Protein AF-A0A6J4JKU2-F1 (afdb_monomer)

Sequence (63 aa):
MRTERLVRRAYRLRSWVLCRLGRHLWARRRNPEVGGRGALYEDCRRCGTVRMGWGDRGPGPLG

Mean predicted aligned error: 9.24 Å

Structure (mmCIF, N/CA/C/O backbone):
data_AF-A0A6J4JKU2-F1
#
_entry.id   A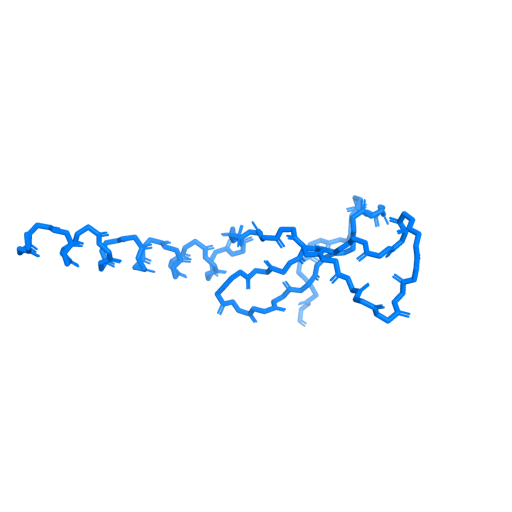F-A0A6J4JKU2-F1
#
loop_
_atom_site.group_PDB
_atom_site.id
_atom_site.type_symbol
_atom_site.label_atom_id
_atom_site.label_alt_id
_atom_site.label_comp_id
_atom_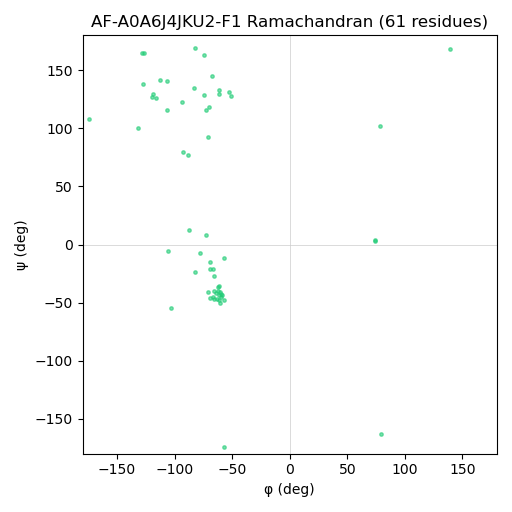site.label_asym_id
_atom_site.label_entity_id
_atom_site.label_seq_id
_atom_site.pdbx_PDB_ins_code
_atom_site.Cartn_x
_atom_site.Cartn_y
_atom_site.Cartn_z
_atom_site.occupancy
_atom_site.B_iso_or_equiv
_atom_site.auth_seq_id
_atom_site.auth_comp_id
_atom_site.auth_asym_id
_atom_site.auth_atom_id
_atom_site.pdbx_PDB_model_num
ATOM 1 N N . MET A 1 1 ? 4.874 10.343 24.250 1.00 63.34 1 MET A N 1
ATOM 2 C CA . MET A 1 1 ? 5.288 8.926 24.411 1.00 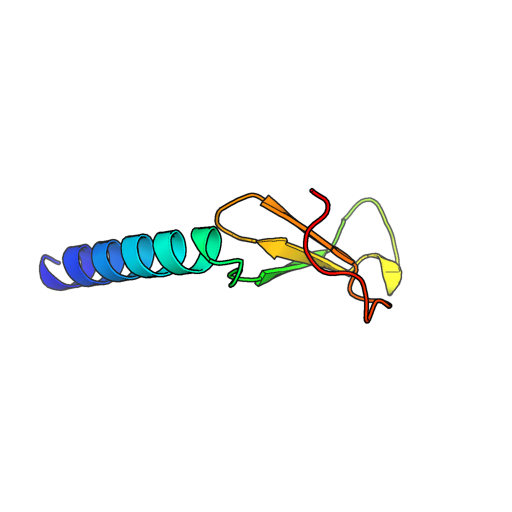63.34 1 MET A CA 1
ATOM 3 C C . MET A 1 1 ? 4.146 7.893 24.468 1.00 63.34 1 MET A C 1
ATOM 5 O O . MET A 1 1 ? 4.114 7.031 23.596 1.00 63.34 1 MET A O 1
ATOM 9 N N . ARG A 1 2 ? 3.210 7.896 25.443 1.00 72.38 2 ARG A N 1
ATOM 10 C CA . ARG A 1 2 ? 2.149 6.848 25.538 1.00 72.38 2 ARG A CA 1
ATOM 11 C C . ARG A 1 2 ? 1.089 6.963 24.425 1.00 72.38 2 ARG A C 1
ATOM 13 O O . ARG A 1 2 ? 0.737 5.962 23.804 1.00 72.38 2 ARG A O 1
ATOM 20 N N . THR A 1 3 ? 0.672 8.187 24.106 1.00 83.62 3 THR A N 1
ATOM 21 C CA . THR A 1 3 ? -0.318 8.502 23.059 1.00 83.62 3 THR A CA 1
ATOM 22 C C . THR A 1 3 ? 0.162 8.115 21.659 1.00 83.62 3 THR A C 1
ATOM 24 O O . THR A 1 3 ? -0.569 7.488 20.901 1.00 83.62 3 THR A O 1
ATOM 27 N N . GLU A 1 4 ? 1.429 8.376 21.332 1.00 87.44 4 GLU A N 1
ATOM 28 C CA . GLU A 1 4 ? 2.014 8.029 20.027 1.00 87.44 4 GLU A CA 1
ATOM 29 C C . GLU A 1 4 ? 2.019 6.518 19.765 1.00 87.44 4 GLU A C 1
ATOM 31 O O . GLU A 1 4 ? 1.788 6.072 18.640 1.00 87.44 4 GLU A O 1
ATOM 36 N N . ARG A 1 5 ? 2.243 5.706 20.808 1.00 87.75 5 ARG A N 1
ATOM 37 C CA . ARG A 1 5 ? 2.177 4.241 20.699 1.00 87.75 5 ARG A CA 1
ATOM 38 C C . ARG A 1 5 ? 0.755 3.766 20.397 1.00 87.75 5 ARG A C 1
ATOM 40 O O . ARG A 1 5 ? 0.588 2.859 19.580 1.00 87.75 5 ARG A O 1
ATOM 47 N N . LEU A 1 6 ? -0.254 4.381 21.016 1.00 91.75 6 LEU A N 1
ATOM 48 C CA . LEU A 1 6 ? -1.664 4.067 20.764 1.00 91.75 6 LEU A CA 1
ATOM 49 C C . LEU A 1 6 ? -2.078 4.461 19.344 1.00 91.75 6 LEU A C 1
ATOM 51 O O . LEU A 1 6 ? -2.652 3.637 18.636 1.00 91.75 6 LEU A O 1
ATOM 55 N N . VAL A 1 7 ? -1.690 5.653 18.884 1.00 91.56 7 VAL A N 1
ATOM 56 C CA . VAL A 1 7 ? -1.944 6.114 17.508 1.00 91.56 7 VAL A CA 1
ATOM 57 C C . VAL A 1 7 ? -1.300 5.173 16.487 1.00 91.56 7 VAL A C 1
ATOM 59 O O . VAL A 1 7 ? -1.955 4.744 15.538 1.00 91.56 7 VAL A O 1
ATOM 62 N N . ARG A 1 8 ? -0.044 4.756 16.705 1.00 89.38 8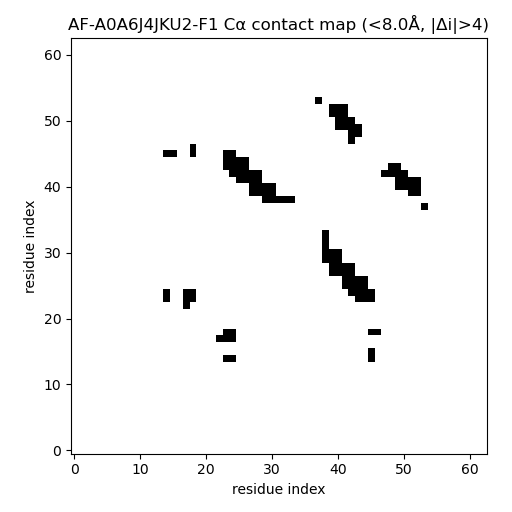 ARG A N 1
ATOM 63 C CA . ARG A 1 8 ? 0.635 3.783 15.829 1.00 89.38 8 ARG A CA 1
ATOM 64 C C . ARG A 1 8 ? -0.067 2.423 15.810 1.00 89.38 8 ARG A C 1
ATOM 66 O O . ARG A 1 8 ? -0.161 1.809 14.748 1.00 89.38 8 ARG A O 1
ATOM 73 N N . ARG A 1 9 ? -0.563 1.939 16.955 1.00 90.38 9 ARG A N 1
ATOM 74 C CA . ARG A 1 9 ? -1.338 0.686 17.031 1.00 90.38 9 ARG A CA 1
ATOM 75 C C . ARG A 1 9 ? -2.669 0.798 16.291 1.00 90.38 9 ARG A C 1
ATOM 77 O O . ARG A 1 9 ? -2.964 -0.076 15.480 1.00 90.38 9 ARG A O 1
ATOM 84 N N . ALA A 1 10 ? -3.417 1.878 16.505 1.00 91.44 10 ALA A N 1
ATOM 85 C CA . ALA A 1 10 ? -4.670 2.142 15.801 1.00 91.44 10 ALA A CA 1
ATOM 86 C C . ALA A 1 10 ? -4.452 2.222 14.281 1.00 91.44 10 ALA A C 1
ATOM 88 O O . ALA A 1 10 ? -5.178 1.594 13.512 1.00 91.44 10 ALA A O 1
ATOM 89 N N . TYR A 1 11 ? -3.388 2.906 13.846 1.00 90.00 11 TYR A N 1
ATOM 90 C CA . TYR A 1 11 ? -3.011 2.979 12.436 1.00 90.00 11 TYR A CA 1
ATOM 91 C C . TYR A 1 11 ? -2.687 1.602 11.842 1.00 90.00 11 TYR A C 1
ATOM 93 O O . TYR A 1 11 ? -3.145 1.282 10.742 1.00 90.00 11 TYR A O 1
ATOM 101 N N . ARG A 1 12 ? -1.938 0.757 12.567 1.00 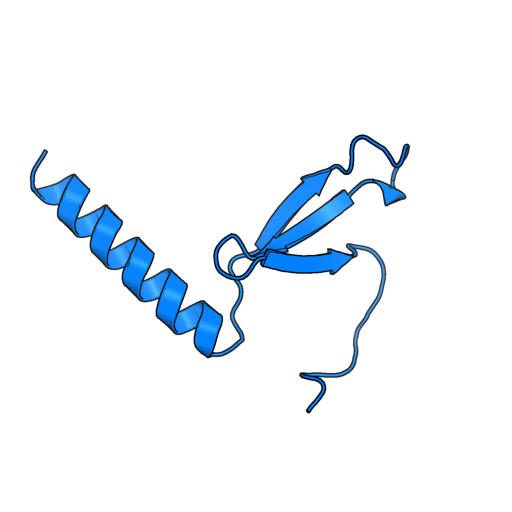88.31 12 ARG A N 1
ATOM 102 C CA . ARG A 1 12 ? -1.636 -0.618 12.132 1.00 88.31 12 ARG A CA 1
ATOM 103 C C . ARG A 1 12 ? -2.896 -1.468 12.017 1.00 88.31 12 ARG A C 1
ATOM 105 O O . ARG A 1 12 ? -3.061 -2.130 10.998 1.00 88.31 12 ARG A O 1
ATOM 112 N N . LEU A 1 13 ? -3.775 -1.427 13.018 1.00 91.44 13 LEU A N 1
ATOM 113 C CA . LEU A 1 13 ? -5.038 -2.171 13.013 1.00 91.44 13 LEU A CA 1
ATOM 114 C C . LEU A 1 13 ? -5.923 -1.749 11.840 1.00 91.44 13 LEU A C 1
ATOM 116 O O . LEU A 1 13 ? -6.340 -2.595 11.053 1.00 91.44 13 LEU A O 1
ATOM 120 N N . ARG A 1 14 ? -6.128 -0.440 11.656 1.00 90.12 14 ARG A N 1
ATOM 121 C CA . ARG A 1 14 ? -6.891 0.095 10.522 1.00 90.12 14 ARG A CA 1
ATOM 122 C C . ARG A 1 14 ? -6.297 -0.345 9.186 1.00 90.12 14 ARG A C 1
ATOM 124 O O . ARG A 1 14 ? -7.027 -0.820 8.323 1.00 90.12 14 ARG A O 1
ATOM 131 N N . SER A 1 15 ? -4.982 -0.214 9.020 1.00 87.88 15 SER A N 1
ATOM 132 C CA . SER A 1 15 ? -4.297 -0.615 7.783 1.00 87.88 15 SER A CA 1
ATOM 133 C C . SER A 1 15 ? -4.452 -2.111 7.503 1.00 87.88 15 SER A C 1
ATOM 135 O O . SER A 1 15 ? -4.579 -2.520 6.353 1.00 87.88 15 SER A O 1
ATOM 137 N N . TRP A 1 16 ? -4.469 -2.933 8.552 1.00 91.31 16 TRP A N 1
ATOM 138 C CA . TRP A 1 16 ? -4.650 -4.375 8.444 1.00 91.31 16 TRP A CA 1
ATOM 139 C C . TRP A 1 16 ? -6.070 -4.754 8.013 1.00 91.31 16 TRP A C 1
ATOM 141 O O . TRP A 1 16 ? -6.233 -5.552 7.092 1.00 91.31 16 TRP A O 1
ATOM 151 N N . VAL A 1 17 ? -7.085 -4.137 8.626 1.00 93.00 17 VAL A N 1
ATOM 152 C CA . VAL A 1 17 ? -8.495 -4.340 8.257 1.00 93.00 17 VAL A CA 1
ATOM 153 C C . VAL A 1 17 ? -8.742 -3.915 6.811 1.00 93.00 17 VAL A C 1
ATOM 155 O O . VAL A 1 17 ? -9.305 -4.682 6.039 1.00 93.00 17 VAL A O 1
ATOM 158 N N . LEU A 1 18 ? -8.262 -2.733 6.413 1.00 91.44 18 LEU A N 1
ATOM 159 C CA . LEU A 1 18 ? -8.420 -2.244 5.041 1.00 91.44 18 LEU A CA 1
ATOM 160 C C . LEU A 1 18 ? -7.769 -3.184 4.020 1.00 91.44 18 LEU A C 1
ATOM 162 O O . LEU A 1 18 ? -8.390 -3.509 3.013 1.00 91.44 18 LEU A O 1
ATOM 166 N N . CYS A 1 19 ? -6.569 -3.689 4.315 1.00 90.81 19 CYS A N 1
ATOM 167 C CA . CYS A 1 19 ? -5.879 -4.646 3.456 1.00 90.81 19 CYS A CA 1
ATOM 168 C C . CYS A 1 19 ? -6.675 -5.946 3.259 1.00 90.81 19 CYS A C 1
ATOM 170 O O . CYS A 1 19 ? -6.732 -6.450 2.143 1.00 90.81 19 CYS A O 1
ATOM 172 N N . ARG A 1 20 ? -7.304 -6.479 4.317 1.00 90.38 20 ARG A N 1
ATOM 173 C CA . ARG A 1 20 ? -8.154 -7.680 4.214 1.00 90.38 20 ARG A CA 1
ATOM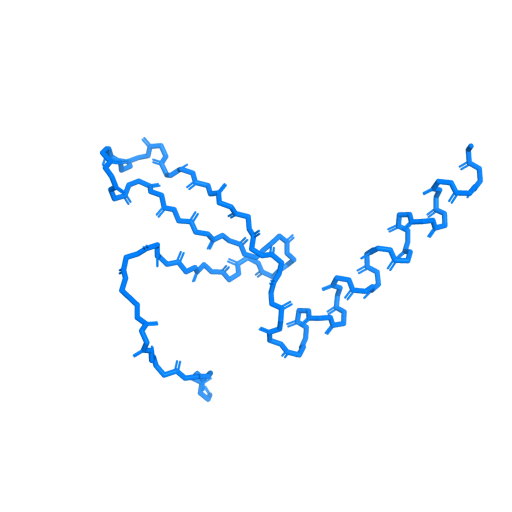 174 C C . ARG A 1 20 ? -9.413 -7.463 3.378 1.00 90.38 20 ARG A C 1
ATOM 176 O O . ARG A 1 20 ? -9.907 -8.410 2.787 1.00 90.38 20 ARG A O 1
ATOM 183 N N . LEU A 1 21 ? -9.906 -6.230 3.316 1.00 92.88 21 LEU A N 1
ATOM 184 C CA . LEU A 1 21 ? -11.056 -5.841 2.496 1.00 92.88 21 LEU A CA 1
ATOM 185 C C . LEU A 1 21 ? -10.659 -5.438 1.061 1.00 92.88 21 LEU A C 1
ATOM 187 O O . LEU A 1 21 ? -11.447 -4.799 0.369 1.00 92.88 21 LEU A O 1
ATOM 191 N N . GLY A 1 22 ? -9.420 -5.709 0.631 1.00 87.88 22 GLY A N 1
ATOM 192 C CA . GLY A 1 22 ? -8.908 -5.315 -0.690 1.00 87.88 22 GLY A CA 1
ATOM 193 C C . GLY A 1 22 ? -8.598 -3.817 -0.839 1.00 87.88 22 GLY A C 1
ATOM 194 O O . GLY A 1 22 ? -8.196 -3.357 -1.907 1.00 87.88 22 GLY A O 1
ATOM 195 N N . ARG A 1 23 ? -8.734 -3.018 0.227 1.00 89.69 23 ARG A N 1
ATOM 196 C CA . ARG A 1 23 ? -8.359 -1.594 0.246 1.00 89.69 23 ARG A CA 1
ATOM 197 C C . ARG A 1 23 ? -6.899 -1.440 0.651 1.00 89.69 23 ARG A C 1
ATOM 199 O O . ARG A 1 23 ? -6.567 -1.094 1.786 1.00 89.69 23 ARG A O 1
ATOM 206 N N . HIS A 1 24 ? -6.019 -1.726 -0.295 1.00 90.81 24 HIS A N 1
ATOM 207 C CA . HIS A 1 24 ? -4.579 -1.700 -0.079 1.00 90.81 24 HIS A CA 1
ATOM 208 C C . HIS A 1 24 ? -4.035 -0.288 0.169 1.00 90.81 24 HIS A C 1
ATOM 210 O O . HIS A 1 24 ? -4.475 0.706 -0.410 1.00 90.81 24 HIS A O 1
ATOM 216 N N . LEU A 1 25 ? -3.018 -0.222 1.028 1.00 89.62 25 LEU A N 1
ATOM 217 C CA . LEU A 1 25 ? -2.263 0.990 1.314 1.00 89.62 25 LEU A CA 1
ATOM 218 C C . LEU A 1 25 ? -1.048 1.053 0.385 1.00 89.62 25 LEU A C 1
ATOM 220 O O . LEU A 1 25 ? 0.063 0.684 0.780 1.00 89.62 25 LEU A O 1
ATOM 224 N N . TRP A 1 26 ? -1.301 1.476 -0.849 1.00 89.81 26 TRP A N 1
ATOM 225 C CA . TRP A 1 26 ? -0.306 1.561 -1.913 1.00 89.81 26 TRP A CA 1
ATOM 226 C C . TRP A 1 26 ? 0.823 2.531 -1.557 1.00 89.81 26 TRP A C 1
ATOM 228 O O . TRP A 1 26 ? 0.587 3.648 -1.092 1.00 89.81 26 TRP A O 1
ATOM 238 N N . ALA A 1 27 ? 2.056 2.091 -1.770 1.00 89.56 27 ALA A N 1
ATOM 239 C CA . ALA A 1 27 ? 3.243 2.920 -1.745 1.00 89.56 27 ALA A CA 1
ATOM 240 C C . ALA A 1 27 ? 3.903 2.851 -3.115 1.00 89.56 27 ALA A C 1
ATOM 242 O O . ALA A 1 27 ? 4.191 1.773 -3.621 1.00 89.56 27 ALA A O 1
ATOM 243 N N . ARG A 1 28 ? 4.156 4.013 -3.711 1.00 89.12 28 ARG A N 1
ATOM 244 C CA . ARG A 1 28 ? 4.865 4.092 -4.982 1.00 89.12 28 ARG A CA 1
ATOM 245 C C . ARG A 1 28 ? 6.349 3.831 -4.750 1.00 89.12 28 ARG A C 1
ATOM 247 O O . ARG A 1 28 ? 6.971 4.471 -3.903 1.00 89.12 28 ARG A O 1
ATOM 254 N N . ARG A 1 29 ? 6.911 2.907 -5.514 1.00 84.88 29 ARG A N 1
ATOM 255 C CA . ARG A 1 29 ? 8.320 2.529 -5.504 1.00 84.88 29 ARG A CA 1
ATOM 256 C C . ARG A 1 29 ? 8.891 2.605 -6.905 1.00 84.88 29 ARG A C 1
ATOM 258 O O . ARG A 1 29 ? 8.167 2.691 -7.896 1.00 84.88 29 ARG A O 1
ATOM 265 N N . ARG A 1 30 ? 10.218 2.600 -6.960 1.00 82.81 30 ARG A N 1
ATOM 266 C CA . ARG A 1 30 ? 10.981 2.520 -8.196 1.00 82.81 30 ARG A CA 1
ATOM 267 C C . ARG A 1 30 ? 11.769 1.221 -8.1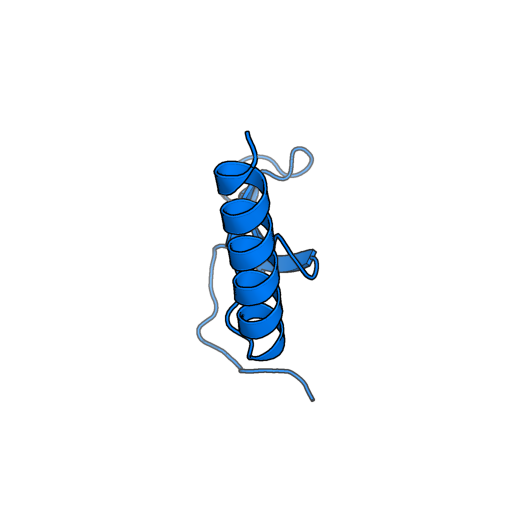79 1.00 82.81 30 ARG A C 1
ATOM 269 O O . ARG A 1 30 ? 12.476 0.970 -7.209 1.00 82.81 30 ARG A O 1
ATOM 276 N N . ASN A 1 31 ? 11.623 0.407 -9.214 1.00 77.44 31 ASN A N 1
ATOM 277 C CA . ASN A 1 31 ? 12.476 -0.739 -9.446 1.00 77.44 31 ASN A CA 1
ATOM 278 C C . ASN A 1 31 ? 13.843 -0.201 -9.903 1.00 77.44 31 ASN A C 1
ATOM 280 O O . ASN A 1 31 ? 13.891 0.474 -10.931 1.00 77.44 31 ASN A O 1
ATOM 284 N N . PRO A 1 32 ? 14.927 -0.417 -9.139 1.00 75.56 32 PRO A N 1
ATOM 285 C CA . PRO A 1 32 ? 16.257 0.032 -9.538 1.00 75.56 32 PRO A CA 1
ATOM 286 C C . PRO A 1 32 ? 16.810 -0.748 -10.740 1.00 75.56 32 PRO A C 1
ATOM 288 O O . PRO A 1 32 ? 17.682 -0.234 -11.432 1.00 75.56 32 PRO A O 1
ATOM 291 N N . GLU A 1 33 ? 16.297 -1.951 -11.004 1.00 77.31 33 GLU A N 1
ATOM 292 C CA . GLU A 1 33 ? 16.750 -2.834 -12.086 1.00 77.31 33 GLU A CA 1
ATOM 293 C C . GLU A 1 33 ? 16.124 -2.470 -13.440 1.00 77.31 33 GLU A C 1
ATOM 295 O O . GLU A 1 33 ? 16.690 -2.754 -14.492 1.00 77.31 33 GLU A O 1
ATOM 300 N N . VAL A 1 34 ? 14.962 -1.807 -13.426 1.00 70.88 34 VAL A N 1
ATOM 301 C CA . VAL A 1 34 ? 14.252 -1.372 -14.634 1.00 70.88 34 VAL A CA 1
ATOM 302 C C . VAL A 1 34 ? 14.408 0.140 -14.770 1.00 70.88 34 VAL A C 1
ATOM 304 O O . VAL A 1 34 ? 13.941 0.903 -13.930 1.00 70.88 34 VAL A O 1
ATOM 307 N N . GLY A 1 35 ? 15.074 0.598 -15.830 1.00 68.19 35 GLY A N 1
ATOM 308 C CA . GLY A 1 35 ? 15.242 2.024 -16.123 1.00 68.19 35 GLY A CA 1
ATOM 309 C C . GLY A 1 35 ? 13.971 2.701 -16.669 1.00 68.19 35 GLY A C 1
ATOM 310 O O . GLY A 1 35 ? 13.046 2.060 -17.159 1.00 68.19 35 GLY A O 1
ATOM 311 N N . GLY A 1 36 ? 13.927 4.039 -16.630 1.00 68.31 36 GLY A N 1
ATOM 312 C CA . GLY A 1 36 ? 12.897 4.835 -17.324 1.00 68.31 36 GLY A CA 1
ATOM 313 C C . GLY A 1 36 ? 11.522 4.933 -16.634 1.00 68.31 36 GLY A C 1
ATOM 314 O O . GLY A 1 36 ? 11.389 4.712 -15.432 1.00 68.31 36 GLY A O 1
ATOM 315 N N . ARG A 1 37 ? 10.480 5.336 -17.387 1.00 62.97 37 ARG A N 1
ATOM 316 C CA . ARG A 1 37 ? 9.093 5.519 -16.886 1.00 62.97 37 ARG A CA 1
ATOM 317 C C . ARG A 1 37 ? 8.412 4.212 -16.449 1.00 62.97 37 ARG A C 1
ATOM 319 O O . ARG A 1 37 ? 7.481 4.275 -15.648 1.00 62.97 37 ARG A O 1
ATOM 326 N N . GLY A 1 38 ? 8.889 3.064 -16.938 1.00 67.25 38 GLY A N 1
ATOM 327 C CA . GLY A 1 38 ? 8.434 1.724 -16.539 1.00 67.25 38 GLY A CA 1
ATOM 328 C C . GLY A 1 38 ? 8.991 1.252 -15.193 1.00 67.25 38 GLY A C 1
ATOM 329 O O . GLY A 1 38 ? 8.550 0.241 -14.665 1.00 67.25 38 GLY A O 1
ATOM 330 N N . ALA A 1 39 ? 9.917 2.008 -14.598 1.00 76.19 39 ALA A N 1
ATOM 331 C CA . ALA A 1 39 ? 10.510 1.683 -13.308 1.00 76.19 39 ALA A CA 1
ATOM 332 C C . ALA A 1 39 ? 9.535 1.826 -12.131 1.00 76.19 39 ALA A C 1
ATOM 334 O O . ALA A 1 39 ? 9.858 1.417 -11.024 1.00 76.19 39 ALA A O 1
ATOM 335 N N . LEU A 1 40 ? 8.389 2.491 -12.303 1.00 83.44 40 LEU A N 1
ATOM 336 C CA . LEU A 1 40 ? 7.502 2.830 -11.192 1.00 83.44 40 LEU A CA 1
ATOM 337 C C . LEU A 1 40 ? 6.427 1.758 -10.998 1.00 83.44 40 LEU A C 1
ATOM 339 O O . LEU A 1 40 ? 5.617 1.516 -11.889 1.00 83.44 40 LEU A O 1
ATOM 343 N N . TYR A 1 41 ? 6.377 1.195 -9.796 1.00 84.62 41 TYR A N 1
ATOM 344 C CA . TYR A 1 41 ? 5.340 0.262 -9.361 1.00 84.62 41 TYR A CA 1
ATOM 345 C C . TYR A 1 41 ? 4.753 0.719 -8.027 1.00 84.62 41 TYR A C 1
ATOM 347 O O . TYR A 1 41 ? 5.314 1.581 -7.348 1.00 84.62 41 TYR A O 1
ATOM 355 N N . GLU A 1 42 ? 3.608 0.171 -7.649 1.00 88.06 42 GLU A N 1
ATOM 356 C CA . GLU A 1 42 ? 3.026 0.390 -6.332 1.00 88.06 42 GLU A CA 1
ATOM 357 C C . GLU A 1 42 ? 2.914 -0.936 -5.589 1.00 88.06 42 GLU A C 1
ATOM 359 O O . GLU A 1 42 ? 2.365 -1.895 -6.121 1.00 88.06 42 GLU A O 1
ATOM 364 N N . ASP A 1 43 ? 3.405 -0.989 -4.354 1.00 90.69 43 ASP A N 1
ATOM 365 C CA . ASP A 1 43 ? 3.258 -2.142 -3.468 1.00 90.69 43 ASP A CA 1
ATOM 366 C C . ASP A 1 43 ? 2.353 -1.805 -2.281 1.00 90.69 43 ASP A C 1
ATOM 368 O O . ASP A 1 43 ? 2.391 -0.708 -1.716 1.00 90.69 43 ASP A O 1
ATOM 372 N N . CYS A 1 44 ? 1.514 -2.749 -1.868 1.00 89.94 44 CYS A N 1
ATOM 373 C CA . CYS A 1 44 ? 0.799 -2.621 -0.613 1.00 89.94 44 CYS A CA 1
ATOM 374 C C . CYS A 1 44 ? 1.799 -2.759 0.538 1.00 89.94 44 CYS A C 1
ATOM 376 O O . CYS A 1 44 ? 2.322 -3.848 0.778 1.00 89.94 44 CYS A O 1
ATOM 378 N N . ARG A 1 45 ? 1.938 -1.709 1.360 1.00 87.62 45 ARG A N 1
ATOM 379 C CA . ARG A 1 45 ? 2.815 -1.713 2.551 1.00 87.62 45 ARG A CA 1
ATOM 380 C C . ARG A 1 45 ? 2.510 -2.818 3.566 1.00 87.62 45 ARG A C 1
ATOM 382 O O . ARG A 1 45 ? 3.264 -2.985 4.524 1.00 87.62 45 ARG A O 1
ATOM 389 N N . ARG A 1 46 ? 1.372 -3.511 3.426 1.00 88.44 46 ARG A N 1
ATOM 390 C CA . ARG A 1 46 ? 0.949 -4.568 4.343 1.00 88.44 46 ARG A CA 1
ATOM 391 C C . ARG A 1 46 ? 1.151 -5.983 3.812 1.00 88.44 46 ARG A C 1
ATOM 393 O O . ARG A 1 46 ? 1.723 -6.786 4.539 1.00 88.44 46 ARG A O 1
ATOM 400 N N . CYS A 1 47 ? 0.619 -6.292 2.633 1.00 87.88 47 CYS A N 1
ATOM 401 C CA . CYS A 1 47 ? 0.613 -7.649 2.073 1.00 87.88 47 CYS A CA 1
ATOM 402 C C . CYS A 1 47 ? 1.615 -7.846 0.932 1.00 87.88 47 CYS A C 1
ATOM 404 O O . CYS A 1 47 ? 1.748 -8.964 0.457 1.00 87.88 47 CYS A O 1
ATOM 406 N N . GLY A 1 48 ? 2.293 -6.789 0.478 1.00 87.25 48 GLY A N 1
ATOM 407 C CA . GLY A 1 48 ? 3.263 -6.883 -0.613 1.00 87.25 48 GLY A CA 1
ATOM 408 C C . GLY A 1 48 ? 2.645 -7.065 -2.000 1.00 87.25 48 GLY A C 1
ATOM 409 O O . GLY A 1 48 ? 3.391 -7.170 -2.963 1.00 87.25 48 GLY A O 1
ATOM 410 N N . THR A 1 49 ? 1.311 -7.066 -2.133 1.00 87.88 49 THR A N 1
ATOM 411 C CA . THR A 1 49 ? 0.642 -7.053 -3.444 1.00 87.88 49 THR A CA 1
ATOM 412 C C . THR A 1 49 ? 1.178 -5.898 -4.276 1.00 87.88 49 THR A C 1
ATOM 414 O O . THR A 1 49 ? 1.229 -4.772 -3.780 1.00 87.88 49 THR A O 1
ATOM 417 N N . VAL A 1 50 ? 1.555 -6.175 -5.520 1.00 87.31 50 VAL A N 1
ATOM 418 C CA . VAL A 1 50 ? 2.114 -5.196 -6.454 1.00 87.31 50 VAL A CA 1
ATOM 419 C C . VAL A 1 50 ? 1.073 -4.858 -7.516 1.00 87.31 50 VAL A C 1
ATOM 421 O O . VAL A 1 50 ? 0.369 -5.742 -7.995 1.00 87.31 50 VAL A O 1
ATOM 424 N N . ARG A 1 51 ? 0.994 -3.585 -7.907 1.00 81.00 51 ARG A N 1
ATOM 425 C CA . ARG A 1 51 ? 0.326 -3.145 -9.134 1.00 81.00 51 ARG A CA 1
ATOM 426 C C . ARG A 1 51 ? 1.274 -2.279 -9.961 1.00 81.00 51 ARG A C 1
ATOM 428 O O . ARG A 1 51 ? 2.013 -1.453 -9.420 1.00 81.00 51 ARG A O 1
ATOM 435 N N . MET A 1 52 ? 1.271 -2.484 -11.272 1.00 73.25 52 MET A N 1
ATOM 436 C CA . MET A 1 52 ? 2.078 -1.712 -12.217 1.00 73.25 52 MET A CA 1
ATOM 437 C C . MET A 1 52 ? 1.335 -0.414 -12.551 1.00 73.25 52 MET A C 1
ATOM 439 O O . MET A 1 52 ? 0.130 -0.423 -12.782 1.00 73.25 52 MET A O 1
ATOM 443 N N . GLY A 1 53 ? 2.036 0.723 -12.550 1.00 59.69 53 GLY A N 1
ATOM 444 C CA . GLY A 1 53 ? 1.421 2.050 -12.703 1.00 59.69 53 GLY A CA 1
ATOM 445 C C . GLY A 1 53 ? 0.913 2.390 -14.111 1.00 59.69 53 GLY A C 1
ATOM 446 O O . GLY A 1 53 ? 0.552 3.539 -14.353 1.00 59.69 53 GLY A O 1
ATOM 447 N N . TRP A 1 54 ? 0.905 1.434 -15.039 1.00 46.34 54 TRP A N 1
ATOM 448 C CA . TRP A 1 54 ? 0.510 1.637 -16.429 1.00 46.34 54 TRP A CA 1
ATOM 449 C C . TRP A 1 54 ? -0.466 0.545 -16.851 1.00 46.34 54 TRP A C 1
ATOM 451 O O . TRP A 1 54 ? -0.046 -0.556 -17.174 1.00 46.34 54 TRP A O 1
ATOM 461 N N . GLY A 1 55 ? -1.753 0.899 -16.848 1.00 46.97 55 GLY A N 1
ATOM 462 C CA . GLY A 1 55 ? -2.834 0.102 -17.423 1.00 46.97 55 GLY A CA 1
ATOM 463 C C . GLY A 1 55 ? -3.269 -1.064 -16.546 1.00 46.97 55 GLY A C 1
ATOM 464 O O . GLY A 1 55 ? -2.596 -2.074 -16.501 1.00 46.97 55 GLY A O 1
ATOM 465 N N . ASP A 1 56 ? -4.396 -0.906 -15.851 1.00 43.16 56 ASP A N 1
ATOM 466 C CA . ASP A 1 56 ? -5.508 -1.851 -15.993 1.00 43.16 56 ASP A CA 1
ATOM 467 C C . ASP A 1 56 ? -6.719 -1.367 -15.187 1.00 43.16 56 ASP A C 1
ATOM 469 O O . ASP A 1 56 ? -6.784 -1.424 -13.956 1.00 43.16 56 ASP A O 1
ATOM 473 N N . ARG A 1 57 ? -7.739 -0.900 -15.916 1.00 46.06 57 ARG A N 1
ATOM 474 C CA . ARG A 1 57 ? -9.110 -1.234 -15.537 1.00 46.06 57 ARG A CA 1
ATOM 475 C C . ARG A 1 57 ? -9.285 -2.720 -15.865 1.00 46.06 57 ARG A C 1
ATOM 477 O O . ARG A 1 57 ? -9.679 -3.035 -16.980 1.00 46.06 57 ARG A O 1
ATOM 484 N N . GLY A 1 58 ? -9.043 -3.598 -14.894 1.00 39.94 58 GLY A N 1
ATOM 485 C CA . GLY A 1 58 ? -9.637 -4.939 -14.856 1.00 39.94 58 GLY A CA 1
ATOM 486 C C . GLY A 1 58 ? -8.708 -6.076 -14.410 1.00 39.94 58 GLY A C 1
ATOM 487 O O . GLY A 1 58 ? -7.498 -5.891 -14.362 1.00 39.94 58 GLY A O 1
ATOM 488 N N . PRO A 1 59 ? -9.274 -7.267 -14.132 1.00 41.84 59 PRO A N 1
ATOM 489 C CA . PRO A 1 59 ? -10.501 -7.500 -13.377 1.00 41.84 59 PRO A CA 1
ATOM 490 C C . PRO A 1 59 ? -10.211 -7.468 -11.861 1.00 41.84 59 PRO A C 1
ATOM 492 O O . PRO A 1 59 ? -9.066 -7.423 -11.418 1.00 41.84 59 PRO A O 1
ATOM 495 N N . GLY A 1 60 ? -11.273 -7.449 -11.051 1.00 43.69 60 GLY A N 1
ATOM 496 C CA . GLY A 1 60 ? -11.190 -7.685 -9.609 1.00 43.69 60 GLY A CA 1
ATOM 497 C C . GLY A 1 60 ? -10.562 -9.049 -9.263 1.00 43.69 60 GLY A C 1
ATOM 498 O O . GLY A 1 60 ? -10.074 -9.747 -10.148 1.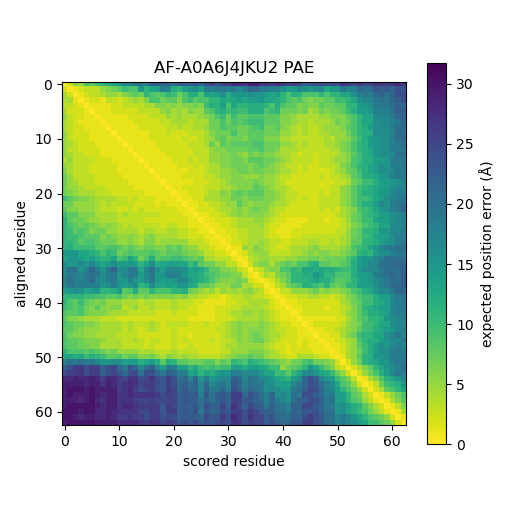00 43.69 60 GLY A O 1
ATOM 499 N N . PRO A 1 61 ? -10.549 -9.417 -7.972 1.00 43.84 61 PRO A N 1
ATOM 500 C CA . PRO A 1 61 ? -9.693 -10.473 -7.438 1.00 43.84 61 PRO A CA 1
ATOM 501 C C . PRO A 1 61 ? -9.820 -11.768 -8.247 1.00 43.84 61 PRO A C 1
ATOM 503 O O . PRO A 1 61 ? -10.927 -12.256 -8.471 1.00 43.84 61 PRO A O 1
ATOM 506 N N . LEU A 1 62 ? -8.674 -12.299 -8.680 1.00 43.16 62 LEU A N 1
ATOM 507 C CA . LEU A 1 62 ? -8.569 -13.676 -9.145 1.00 43.16 62 LEU A CA 1
ATOM 508 C C . LEU A 1 62 ? -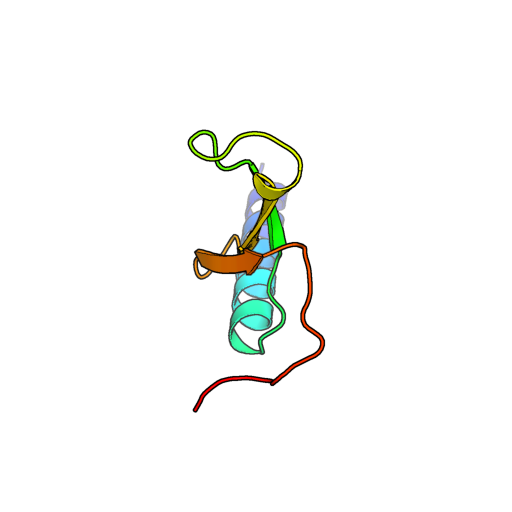8.945 -14.583 -7.966 1.00 43.16 62 LEU A C 1
ATOM 510 O O . LEU A 1 62 ? -8.490 -14.345 -6.842 1.00 43.16 62 LEU A O 1
ATOM 514 N N . GLY A 1 63 ? -9.857 -15.516 -8.246 1.00 34.00 63 GLY A N 1
ATOM 515 C CA . GLY A 1 63 ? -10.407 -16.482 -7.296 1.00 34.00 63 GLY A CA 1
ATOM 516 C C . GLY A 1 63 ? -9.408 -17.499 -6.771 1.00 34.00 63 GLY A C 1
ATOM 517 O O . GLY A 1 63 ? -8.230 -17.478 -7.192 1.00 34.00 63 GLY A O 1
#

Foldseek 3Di:
DVVVVVVVVVVVVVQVVCVVVVNFPWDWDAQPVDDDPQRIWIARPPPRDIDGPDDDPDDPDDD

Secondary structure (DSSP, 8-state):
-HHHHHHHHHHHHHHHHHHHTT---EEEEE-SSS-GGGGEEEEETTT--EEESS---------

Solvent-accessible surface area (backbone atoms only — not comparable to full-atom values): 3968 Å² total; per-residue (Å²): 116,74,65,59,54,51,53,52,49,52,52,51,51,52,53,51,54,33,43,76,71,72,51,59,58,70,40,82,45,67,46,88,88,43,73,74,86,79,13,42,33,29,31,20,80,83,81,61,54,72,47,68,78,71,84,72,98,67,79,77,83,82,129

Radius of gyration: 15.1 Å; Cα contacts (8 Å, |Δi|>4): 60; chains: 1; bounding box: 28×25×43 Å

pLDDT: mean 77.63, std 17.16, range [34.0, 93.0]

Organism: NCBI:txid581187